Protein AF-A0A451CUL8-F1 (afdb_monomer)

Sequence (70 aa):
MKTYEFTVILSDPDIDEPTADAVYAKCADSSIGRSHGTVYVAFDRESTSLDVALHSAIDDVPSWNHAAAR

Radius of gyration: 12.04 Å; Cα contacts (8 Å, |Δi|>4): 87; chains: 1; bounding box: 27×26×31 Å

Secondary structure (DSSP, 8-state):
-EEEEEEEEES-----HHHHHHHHHH-TTEEEEEETTEEEEEEEEEESSHHHHHHHHHHT-TT-TTSS--

pLDDT: mean 81.69, std 16.64, range [31.62, 96.94]

Structure (mmCIF, N/CA/C/O backbone):
data_AF-A0A451CUL8-F1
#
_entry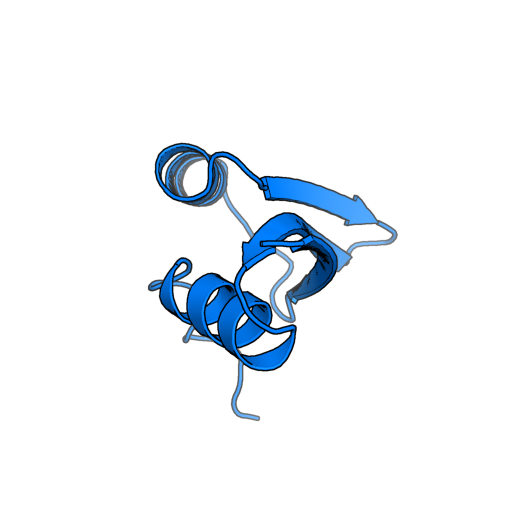.id   AF-A0A451CUL8-F1
#
loop_
_atom_site.group_PDB
_atom_site.id
_atom_site.type_symbol
_atom_site.label_atom_id
_atom_site.label_alt_id
_atom_site.label_comp_id
_atom_site.label_asym_id
_atom_site.label_entity_id
_atom_site.label_seq_id
_atom_site.pdbx_PDB_ins_code
_atom_site.Cartn_x
_atom_site.Cartn_y
_atom_site.Cartn_z
_atom_site.occupancy
_atom_site.B_iso_or_equiv
_atom_site.auth_seq_id
_atom_site.auth_comp_id
_atom_site.auth_asym_id
_atom_site.auth_atom_id
_atom_site.pdbx_PDB_model_num
ATOM 1 N N . MET A 1 1 ? -10.045 2.135 17.477 1.00 77.50 1 MET A N 1
ATOM 2 C CA . MET A 1 1 ? -9.687 1.198 16.392 1.00 77.50 1 MET A CA 1
ATOM 3 C C . MET A 1 1 ? -8.393 0.494 16.780 1.00 77.50 1 MET A C 1
ATOM 5 O O . MET A 1 1 ? -7.933 0.705 17.901 1.00 77.50 1 MET A O 1
ATOM 9 N N . LYS A 1 2 ? -7.869 -0.398 15.940 1.00 93.25 2 LYS A N 1
ATOM 10 C CA . LYS A 1 2 ? -6.549 -1.017 16.127 1.00 93.25 2 LYS A CA 1
ATOM 11 C C . LYS A 1 2 ? -5.706 -0.762 14.886 1.00 93.25 2 LYS A C 1
ATOM 13 O O . LYS A 1 2 ? -6.264 -0.688 13.793 1.00 93.25 2 LYS A O 1
ATOM 18 N N . THR A 1 3 ? -4.398 -0.674 15.068 1.00 96.75 3 THR A N 1
ATOM 19 C CA . THR A 1 3 ? -3.444 -0.711 13.961 1.00 96.75 3 THR A CA 1
ATOM 20 C C . THR A 1 3 ? -3.215 -2.161 13.560 1.00 96.75 3 THR A C 1
ATOM 22 O O . THR A 1 3 ? -3.006 -3.019 14.422 1.00 96.75 3 THR A O 1
ATOM 25 N N . TYR A 1 4 ? -3.310 -2.433 12.264 1.00 96.94 4 TYR A N 1
ATOM 26 C CA . TYR A 1 4 ? -3.002 -3.718 11.659 1.00 96.94 4 TYR A CA 1
ATOM 27 C C . TYR A 1 4 ? -1.760 -3.556 10.795 1.00 96.94 4 TYR A C 1
ATOM 29 O O . TYR A 1 4 ? -1.766 -2.776 9.846 1.00 96.94 4 TYR A O 1
ATOM 37 N N . GLU A 1 5 ? -0.726 -4.317 11.132 1.00 96.62 5 GLU A N 1
ATOM 38 C CA . GLU A 1 5 ? 0.531 -4.360 10.391 1.00 96.62 5 GLU A CA 1
ATOM 39 C C . GLU A 1 5 ? 0.476 -5.517 9.391 1.00 96.62 5 GLU A C 1
ATOM 41 O O . GLU A 1 5 ? 0.235 -6.669 9.771 1.00 96.62 5 GLU A O 1
ATOM 46 N N . PHE A 1 6 ? 0.655 -5.226 8.105 1.00 95.12 6 PHE A N 1
ATOM 47 C CA . PHE A 1 6 ? 0.680 -6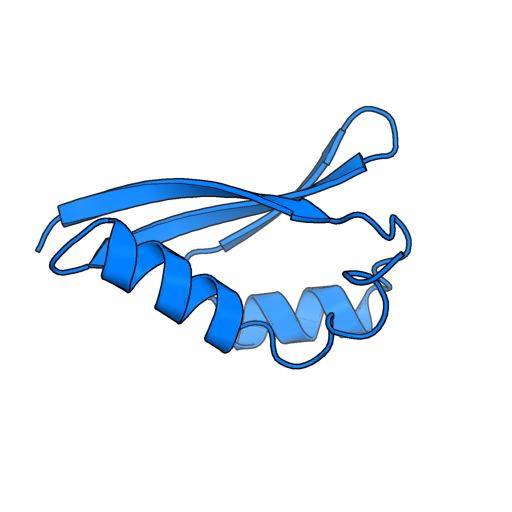.250 7.058 1.00 95.12 6 PHE A CA 1
ATOM 48 C C . PHE A 1 6 ? 1.476 -5.799 5.836 1.00 95.12 6 PHE A C 1
ATOM 50 O O . PHE A 1 6 ? 1.867 -4.643 5.696 1.00 95.12 6 PHE A O 1
ATOM 57 N N . THR A 1 7 ? 1.733 -6.739 4.929 1.00 92.69 7 THR A N 1
ATOM 58 C CA . THR A 1 7 ? 2.484 -6.488 3.700 1.00 92.69 7 THR A CA 1
ATOM 59 C C . THR A 1 7 ? 1.725 -7.028 2.500 1.00 92.69 7 THR A C 1
ATOM 61 O O . THR A 1 7 ? 1.312 -8.188 2.492 1.00 92.69 7 THR A O 1
ATOM 64 N N . VAL A 1 8 ? 1.574 -6.196 1.473 1.00 87.81 8 VAL A N 1
ATOM 6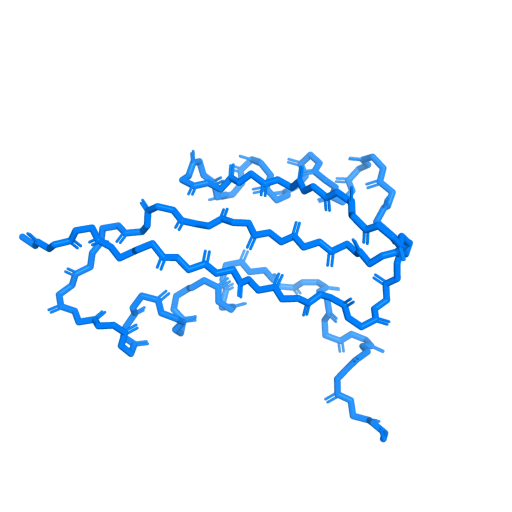5 C CA . VAL A 1 8 ? 1.062 -6.591 0.160 1.00 87.81 8 VAL A CA 1
ATOM 66 C C . VAL A 1 8 ? 2.253 -6.829 -0.762 1.00 87.81 8 VAL A C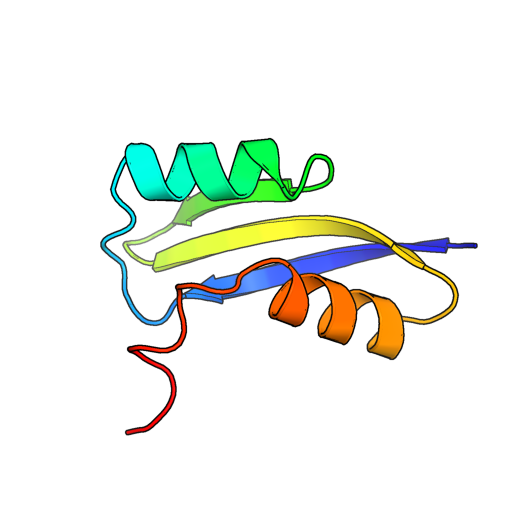 1
ATOM 68 O O . VAL A 1 8 ? 3.072 -5.937 -0.978 1.00 87.81 8 VAL A O 1
ATOM 71 N N . ILE A 1 9 ? 2.363 -8.053 -1.277 1.00 87.25 9 ILE A N 1
ATOM 72 C CA . ILE A 1 9 ? 3.414 -8.452 -2.217 1.00 87.25 9 ILE A CA 1
ATOM 73 C C . ILE A 1 9 ? 2.939 -8.203 -3.643 1.00 87.25 9 ILE A C 1
ATOM 75 O O . ILE A 1 9 ? 1.825 -8.589 -4.003 1.00 87.25 9 ILE A O 1
ATOM 79 N N . LEU A 1 10 ? 3.793 -7.591 -4.459 1.00 80.25 10 LEU A N 1
ATOM 80 C CA . LEU A 1 10 ? 3.470 -7.248 -5.838 1.00 80.25 10 LEU A CA 1
ATOM 81 C C . LEU A 1 10 ? 4.073 -8.264 -6.785 1.00 80.25 10 LEU A C 1
ATOM 83 O O . LEU A 1 10 ? 5.257 -8.588 -6.710 1.00 80.25 10 LEU A O 1
ATOM 87 N N . SER A 1 11 ? 3.220 -8.774 -7.669 1.00 72.31 11 SER A N 1
ATOM 88 C CA . SER A 1 11 ? 3.617 -9.773 -8.662 1.00 72.31 11 SER A CA 1
ATOM 89 C C . SER A 1 11 ? 4.419 -9.156 -9.810 1.00 72.31 11 SER A C 1
ATOM 91 O O . SER A 1 11 ? 5.157 -9.877 -10.477 1.00 72.31 11 SER A O 1
ATOM 93 N N . ASP A 1 12 ? 4.311 -7.838 -10.012 1.00 69.25 12 ASP A N 1
ATOM 94 C CA . ASP A 1 12 ? 5.102 -7.091 -10.988 1.00 69.25 12 ASP A CA 1
ATOM 95 C C . ASP A 1 12 ? 6.185 -6.255 -10.272 1.00 69.25 12 ASP A C 1
ATOM 97 O O . ASP A 1 12 ? 5.852 -5.416 -9.428 1.00 69.25 12 ASP A O 1
ATOM 101 N N . PRO A 1 13 ? 7.480 -6.515 -10.528 1.00 61.44 13 PRO A N 1
ATOM 102 C CA . PRO A 1 13 ? 8.579 -5.852 -9.836 1.00 61.44 13 PRO A CA 1
ATOM 103 C C . PRO A 1 13 ? 8.900 -4.443 -10.358 1.00 61.44 13 PRO A C 1
ATOM 105 O O . PRO A 1 13 ? 9.735 -3.776 -9.739 1.00 61.44 13 PRO A O 1
ATOM 108 N N . ASP A 1 14 ? 8.295 -3.990 -11.460 1.00 66.69 14 ASP A N 1
ATOM 109 C CA . ASP A 1 14 ? 8.558 -2.663 -12.023 1.00 66.69 14 ASP A CA 1
ATOM 110 C C . ASP A 1 14 ? 7.546 -1.631 -11.502 1.00 66.69 14 ASP A C 1
ATOM 112 O O . ASP A 1 14 ? 6.604 -1.226 -12.179 1.00 66.69 14 ASP A O 1
ATOM 116 N N . ILE A 1 15 ? 7.772 -1.174 -10.266 1.00 73.81 15 ILE A N 1
ATOM 117 C CA . ILE A 1 15 ? 7.244 0.115 -9.805 1.00 73.81 15 ILE A CA 1
ATOM 118 C C . ILE A 1 15 ? 8.241 1.196 -10.206 1.00 73.81 15 ILE A C 1
ATOM 120 O O . ILE A 1 15 ? 9.363 1.237 -9.695 1.00 73.81 15 ILE A O 1
ATOM 124 N N . ASP A 1 16 ? 7.823 2.076 -11.111 1.00 79.50 16 ASP A N 1
ATOM 125 C CA . ASP A 1 16 ? 8.556 3.299 -11.405 1.00 79.50 16 ASP A CA 1
ATOM 126 C C . ASP A 1 16 ? 8.349 4.357 -10.305 1.00 79.50 16 ASP A C 1
ATOM 128 O O . ASP A 1 16 ? 7.433 4.287 -9.482 1.00 79.50 16 ASP A O 1
ATOM 132 N N . GLU A 1 17 ? 9.243 5.342 -10.267 1.00 79.69 17 GLU A N 1
ATOM 133 C CA . GLU A 1 17 ? 9.219 6.424 -9.276 1.00 79.69 17 GLU A CA 1
ATOM 134 C C . GLU A 1 17 ? 7.876 7.193 -9.251 1.00 79.69 17 GLU A C 1
ATOM 136 O O . GLU A 1 17 ? 7.336 7.376 -8.161 1.00 79.69 17 GLU A O 1
ATOM 141 N N . PRO A 1 18 ? 7.238 7.530 -10.395 1.00 82.69 18 PRO A N 1
ATOM 142 C CA . PRO A 1 18 ? 5.904 8.137 -10.396 1.00 82.69 18 PRO A CA 1
ATOM 143 C C . PRO A 1 18 ? 4.821 7.276 -9.733 1.00 82.69 18 PRO A C 1
ATOM 145 O O . PRO A 1 18 ? 3.938 7.806 -9.054 1.00 82.69 18 PRO A O 1
ATOM 148 N N . THR A 1 19 ? 4.864 5.953 -9.914 1.00 78.88 19 THR A N 1
ATOM 149 C CA . THR A 1 19 ? 3.918 5.037 -9.262 1.00 78.88 19 THR A CA 1
ATOM 150 C C . THR A 1 19 ? 4.176 4.959 -7.761 1.00 78.88 19 THR A C 1
ATOM 152 O O . THR A 1 19 ? 3.223 4.950 -6.980 1.00 78.88 19 THR A O 1
ATOM 155 N N . ALA A 1 20 ? 5.444 4.945 -7.343 1.00 81.62 20 ALA A N 1
ATOM 156 C CA . ALA A 1 20 ? 5.806 4.992 -5.931 1.00 81.62 20 ALA A CA 1
ATOM 157 C C . ALA A 1 20 ? 5.303 6.283 -5.262 1.00 81.62 20 ALA A C 1
ATOM 159 O O . ALA A 1 20 ? 4.662 6.222 -4.211 1.00 81.62 20 ALA A O 1
ATOM 160 N N . ASP A 1 21 ? 5.507 7.433 -5.903 1.00 84.56 21 ASP A N 1
ATOM 161 C CA . ASP A 1 21 ? 5.031 8.731 -5.416 1.00 84.56 21 ASP A CA 1
ATOM 162 C C . ASP A 1 21 ? 3.503 8.791 -5.323 1.00 84.56 21 ASP A C 1
ATOM 164 O O . ASP A 1 21 ? 2.959 9.316 -4.350 1.00 84.56 21 ASP A O 1
ATOM 168 N N . ALA A 1 22 ? 2.786 8.216 -6.293 1.00 83.06 22 ALA A N 1
ATOM 169 C CA . ALA A 1 22 ? 1.326 8.150 -6.259 1.00 83.06 22 ALA A CA 1
ATOM 170 C C . ALA A 1 22 ? 0.807 7.319 -5.073 1.00 83.06 22 ALA A C 1
ATOM 172 O O . ALA A 1 22 ? -0.192 7.687 -4.447 1.00 83.06 22 ALA A O 1
ATOM 173 N N . VAL A 1 23 ? 1.491 6.222 -4.738 1.00 81.50 23 VAL A N 1
ATOM 174 C CA . VAL A 1 23 ? 1.171 5.398 -3.566 1.00 81.50 23 VAL A CA 1
ATOM 175 C C . VAL A 1 23 ? 1.458 6.166 -2.285 1.00 81.50 23 VAL A C 1
ATOM 177 O O . VAL A 1 23 ? 0.577 6.235 -1.435 1.00 81.50 23 VAL A O 1
ATOM 180 N N . TYR A 1 24 ? 2.616 6.818 -2.163 1.00 86.19 24 TYR A N 1
ATOM 181 C CA . TYR A 1 24 ? 2.931 7.633 -0.985 1.00 86.19 24 TYR A CA 1
ATOM 182 C C . TYR A 1 24 ? 1.982 8.825 -0.807 1.00 86.19 24 TYR A C 1
ATOM 184 O O . TYR A 1 24 ? 1.622 9.163 0.319 1.00 86.19 24 TYR A O 1
ATOM 192 N N . ALA A 1 25 ? 1.526 9.439 -1.900 1.00 86.50 25 ALA A N 1
ATOM 193 C CA . ALA A 1 25 ? 0.560 10.534 -1.853 1.00 86.50 25 ALA A CA 1
ATOM 194 C C . ALA A 1 25 ? -0.828 10.084 -1.369 1.00 86.50 25 ALA A C 1
ATOM 196 O O . ALA A 1 25 ? -1.566 10.887 -0.794 1.00 86.50 25 ALA A O 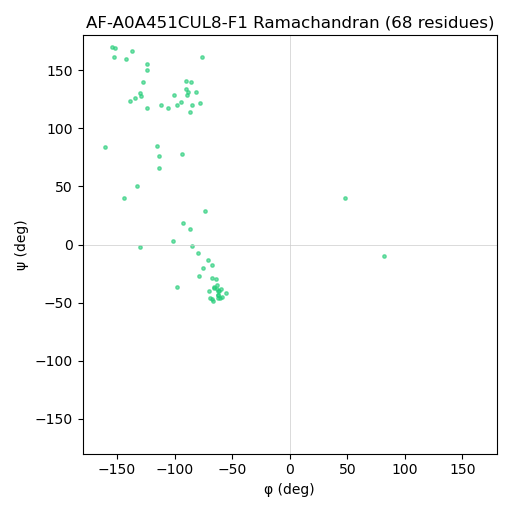1
ATOM 197 N N . LYS A 1 26 ? -1.198 8.821 -1.610 1.00 86.31 26 LYS A N 1
ATOM 198 C CA . LYS A 1 26 ? -2.517 8.281 -1.260 1.00 86.31 26 LYS A CA 1
ATOM 199 C C . LYS A 1 26 ? -2.526 7.505 0.060 1.00 86.31 26 LYS A C 1
ATOM 201 O O . LYS A 1 26 ? -3.489 7.604 0.812 1.00 86.31 26 LYS A O 1
ATOM 206 N N . CYS A 1 27 ? -1.459 6.769 0.349 1.00 89.88 27 CYS A N 1
ATOM 207 C CA . CYS A 1 27 ? -1.313 5.896 1.508 1.00 89.88 27 CYS A CA 1
ATOM 208 C C . CYS A 1 27 ? -0.199 6.416 2.423 1.00 89.88 27 CYS A C 1
ATOM 210 O O . CYS A 1 27 ? 0.947 5.969 2.350 1.00 89.88 27 CYS A O 1
ATOM 212 N N . ALA A 1 28 ? -0.533 7.359 3.305 1.00 90.31 28 ALA A N 1
ATOM 213 C CA . ALA A 1 28 ? 0.427 7.920 4.261 1.00 90.31 28 ALA A CA 1
ATOM 214 C C . ALA A 1 28 ? 0.895 6.907 5.326 1.00 90.31 28 ALA A C 1
ATOM 216 O O . ALA A 1 28 ? 1.910 7.118 5.981 1.00 90.31 28 ALA A O 1
ATOM 217 N N . ASP A 1 29 ? 0.152 5.816 5.497 1.00 93.69 29 ASP A N 1
ATOM 218 C CA . ASP A 1 29 ? 0.421 4.715 6.421 1.00 93.69 29 ASP A CA 1
ATOM 219 C C . ASP A 1 29 ? 1.214 3.573 5.767 1.00 93.69 29 ASP A C 1
ATOM 221 O O . ASP A 1 29 ? 1.170 2.439 6.242 1.00 93.69 29 ASP A O 1
ATOM 225 N N . SER A 1 30 ? 1.878 3.847 4.640 1.00 92.62 30 SER A N 1
ATOM 226 C CA . SER A 1 30 ? 2.528 2.826 3.826 1.00 92.62 30 SER A CA 1
ATOM 227 C C . SER A 1 30 ? 4.012 3.079 3.595 1.00 92.62 30 SER A C 1
ATOM 229 O O . SER A 1 30 ? 4.504 4.206 3.657 1.00 92.62 30 SER A O 1
ATOM 231 N N . SER A 1 31 ? 4.743 2.001 3.326 1.00 92.12 31 SER A N 1
ATOM 232 C CA . SER A 1 31 ? 6.156 2.021 2.949 1.00 92.12 31 SER A CA 1
ATOM 233 C C . SER A 1 31 ? 6.418 1.022 1.832 1.00 92.12 31 SER A C 1
ATOM 235 O O . SER A 1 31 ? 6.149 -0.171 1.980 1.00 92.12 31 SER A O 1
ATOM 237 N N . ILE A 1 32 ? 6.966 1.503 0.717 1.00 89.69 32 ILE A N 1
ATOM 238 C CA . ILE A 1 32 ? 7.356 0.664 -0.418 1.00 89.69 32 ILE A CA 1
ATOM 239 C C . ILE A 1 32 ? 8.784 0.181 -0.206 1.00 89.69 32 ILE A C 1
ATOM 241 O O . ILE A 1 32 ? 9.691 0.972 0.056 1.00 89.69 32 ILE A O 1
ATOM 245 N N . GLY A 1 33 ? 8.997 -1.119 -0.368 1.00 88.62 33 GLY A N 1
ATOM 246 C CA . GLY A 1 33 ? 10.318 -1.720 -0.303 1.00 88.62 33 GLY A CA 1
ATOM 247 C C . GLY A 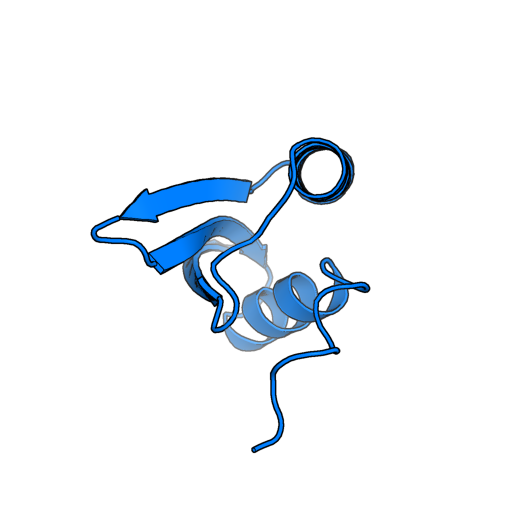1 33 ? 10.538 -2.746 -1.403 1.00 88.62 33 GLY A C 1
ATOM 248 O O . GLY A 1 33 ? 9.614 -3.210 -2.071 1.00 88.62 33 GLY A O 1
ATOM 249 N N . ARG A 1 34 ? 11.805 -3.120 -1.582 1.00 87.62 34 ARG A N 1
ATOM 250 C CA . ARG A 1 34 ? 12.211 -4.196 -2.484 1.00 87.62 34 ARG A CA 1
ATOM 251 C C . ARG A 1 34 ? 13.117 -5.160 -1.739 1.00 87.62 34 ARG A C 1
ATOM 253 O O . ARG A 1 34 ? 14.105 -4.747 -1.139 1.00 87.62 34 ARG A O 1
ATOM 260 N N . SER A 1 35 ? 12.788 -6.444 -1.782 1.00 84.50 35 SER A N 1
ATOM 261 C CA . SER A 1 35 ? 13.581 -7.508 -1.165 1.00 84.50 35 SER A CA 1
ATOM 262 C C . SER A 1 35 ? 13.721 -8.668 -2.139 1.00 84.50 35 SER A C 1
ATOM 264 O O . SER A 1 35 ? 12.729 -9.142 -2.685 1.00 84.50 35 SER A O 1
ATOM 266 N N . HIS A 1 36 ? 14.958 -9.098 -2.407 1.00 86.00 36 HIS A N 1
ATOM 267 C CA . HIS A 1 36 ? 15.256 -10.198 -3.338 1.00 86.00 36 HIS A CA 1
ATOM 268 C C . HIS A 1 36 ? 14.535 -10.087 -4.699 1.00 86.00 36 HIS A C 1
ATOM 270 O O . HIS A 1 36 ? 14.045 -11.071 -5.242 1.00 86.00 36 HIS A O 1
ATOM 276 N N . GLY A 1 37 ? 14.440 -8.871 -5.248 1.00 81.06 37 GLY A N 1
ATOM 277 C CA . GLY A 1 37 ? 13.769 -8.613 -6.526 1.00 81.06 37 GLY A CA 1
ATOM 278 C C . GLY A 1 37 ? 12.244 -8.486 -6.447 1.00 81.06 37 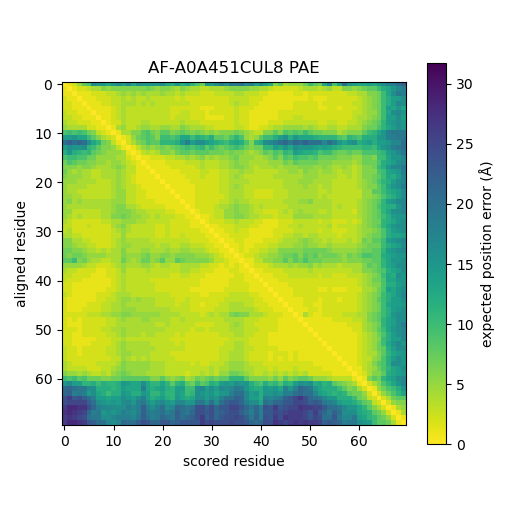GLY A C 1
ATOM 279 O O . GLY A 1 37 ? 11.659 -8.005 -7.409 1.00 81.06 37 GLY A O 1
ATOM 280 N N . THR A 1 38 ? 11.630 -8.813 -5.309 1.00 83.69 38 THR A N 1
ATOM 281 C CA . THR A 1 38 ? 10.190 -8.672 -5.052 1.00 83.69 38 THR A CA 1
ATOM 282 C C . THR A 1 38 ? 9.889 -7.291 -4.486 1.00 83.69 38 THR A C 1
ATOM 284 O O . THR A 1 38 ? 10.524 -6.874 -3.512 1.00 83.69 38 THR A O 1
ATOM 287 N N . VAL A 1 39 ? 8.933 -6.585 -5.086 1.00 86.94 39 VAL A N 1
ATOM 288 C CA . VAL A 1 39 ? 8.433 -5.308 -4.568 1.00 86.94 39 VAL A CA 1
ATOM 289 C C . VAL A 1 39 ? 7.260 -5.574 -3.635 1.00 86.94 39 VAL A C 1
ATOM 291 O O . VAL A 1 39 ? 6.443 -6.467 -3.868 1.00 86.94 39 VAL A O 1
ATOM 294 N N . TYR A 1 40 ? 7.205 -4.822 -2.546 1.00 88.19 40 TYR A N 1
ATOM 295 C CA . TYR A 1 40 ? 6.150 -4.932 -1.558 1.00 88.19 40 TYR A CA 1
ATOM 296 C C . TYR A 1 40 ? 5.769 -3.566 -1.015 1.00 88.19 40 TYR A C 1
ATOM 298 O O . TYR A 1 40 ? 6.569 -2.628 -1.048 1.00 88.19 40 TYR A O 1
ATOM 306 N N . VAL A 1 41 ? 4.567 -3.493 -0.451 1.00 89.25 41 VAL A N 1
ATOM 307 C CA . VAL A 1 41 ? 4.120 -2.346 0.335 1.00 89.25 41 VAL A CA 1
ATOM 308 C C . VAL A 1 41 ? 3.698 -2.815 1.713 1.00 89.25 41 VAL A C 1
ATOM 310 O O . VAL A 1 41 ? 2.807 -3.653 1.858 1.00 89.25 41 VAL A O 1
ATOM 313 N N . ALA A 1 42 ? 4.408 -2.316 2.717 1.00 93.62 42 ALA A N 1
ATOM 314 C CA . ALA A 1 42 ? 4.089 -2.503 4.120 1.00 93.62 42 ALA A CA 1
ATOM 315 C C . ALA A 1 42 ? 3.093 -1.426 4.555 1.00 93.62 42 ALA A C 1
ATOM 317 O O . ALA A 1 42 ? 3.228 -0.278 4.135 1.00 93.62 42 ALA A O 1
ATOM 318 N N . PHE A 1 43 ? 2.116 -1.806 5.372 1.00 95.12 43 PHE A N 1
ATOM 319 C CA . PHE A 1 43 ? 1.073 -0.924 5.882 1.00 95.12 43 PHE A CA 1
ATOM 320 C C . PHE A 1 43 ? 0.978 -1.006 7.400 1.00 95.12 43 PHE A C 1
ATOM 322 O O . PHE A 1 43 ? 0.970 -2.110 7.949 1.00 95.12 43 PHE A O 1
ATOM 329 N N . ASP A 1 44 ? 0.784 0.155 8.024 1.00 96.25 44 ASP A N 1
ATOM 330 C CA . ASP A 1 44 ? 0.450 0.335 9.438 1.00 96.25 44 ASP A CA 1
ATOM 331 C C . ASP A 1 44 ? -0.974 0.918 9.554 1.00 96.25 44 ASP A C 1
ATOM 333 O O . ASP A 1 44 ? -1.196 2.062 9.961 1.00 96.25 44 ASP A O 1
ATOM 337 N N . ARG A 1 45 ? -1.974 0.125 9.148 1.00 94.75 45 ARG A N 1
ATOM 338 C CA . ARG A 1 45 ? -3.348 0.583 8.869 1.00 94.75 45 ARG A CA 1
ATOM 339 C C . ARG A 1 45 ? -4.215 0.639 10.122 1.00 94.75 45 ARG A C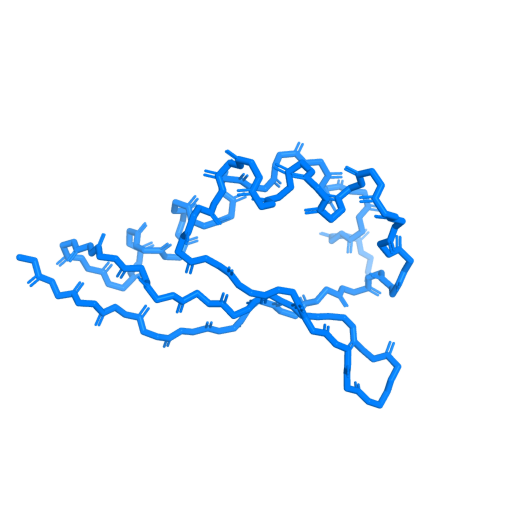 1
ATOM 341 O O . ARG A 1 45 ? -4.513 -0.398 10.722 1.00 94.75 45 ARG A O 1
ATOM 348 N N . GLU A 1 46 ? -4.735 1.810 10.481 1.00 96.62 46 GLU A N 1
ATOM 349 C CA . GLU A 1 46 ? -5.751 1.915 11.537 1.00 96.62 46 GLU A CA 1
ATOM 350 C C . GLU A 1 46 ? -7.139 1.510 11.010 1.00 96.62 46 GLU A C 1
ATOM 352 O O . GLU A 1 46 ? -7.658 2.094 10.061 1.00 96.62 46 GLU A O 1
ATOM 357 N N . SER A 1 47 ? -7.772 0.504 11.624 1.00 96.25 47 SER A N 1
ATOM 358 C CA . SER A 1 47 ? -9.077 -0.001 11.174 1.00 96.25 47 SER A CA 1
ATOM 359 C C . SER A 1 47 ? -9.919 -0.617 12.299 1.00 96.25 47 SER A C 1
ATOM 361 O O . SER A 1 47 ? -9.467 -0.855 13.426 1.00 96.25 47 SER A O 1
ATOM 363 N N . THR A 1 48 ? -11.191 -0.880 12.003 1.00 96.44 48 THR A N 1
ATOM 364 C CA . THR A 1 48 ? -12.127 -1.589 12.889 1.00 96.44 48 THR A CA 1
ATOM 365 C C . THR A 1 48 ? -11.918 -3.105 12.863 1.00 96.44 48 THR A C 1
ATOM 367 O O . THR A 1 48 ? -12.173 -3.765 13.869 1.00 96.44 48 THR A O 1
ATOM 370 N N . SER A 1 49 ? -11.403 -3.653 11.759 1.00 96.69 49 SER A N 1
ATOM 371 C CA . SER A 1 49 ? -11.086 -5.077 11.577 1.00 96.69 49 SER A CA 1
ATOM 372 C C . SER A 1 49 ? -9.954 -5.270 10.563 1.00 96.69 49 SER A C 1
ATOM 374 O O . SER A 1 49 ? -9.681 -4.371 9.763 1.00 96.69 49 SER A O 1
ATOM 376 N N . LEU A 1 50 ? -9.320 -6.446 10.587 1.00 93.19 50 LEU A N 1
ATOM 377 C CA . LEU A 1 50 ? -8.279 -6.809 9.625 1.00 93.19 50 LEU A CA 1
ATOM 378 C C . LEU A 1 50 ? -8.830 -6.849 8.193 1.00 93.19 50 LEU A C 1
ATOM 380 O O . LEU A 1 50 ? -8.210 -6.294 7.295 1.00 93.19 50 LEU A O 1
ATOM 384 N N . ASP A 1 51 ? -10.011 -7.431 7.980 1.00 96.00 51 ASP A N 1
ATOM 385 C CA . ASP A 1 51 ? -10.637 -7.504 6.654 1.00 96.00 51 ASP A CA 1
ATOM 386 C C . ASP A 1 51 ? -10.861 -6.109 6.056 1.00 96.00 51 ASP A C 1
ATOM 388 O O . ASP A 1 51 ? -10.505 -5.852 4.908 1.00 96.00 51 ASP A O 1
ATOM 392 N N . VAL A 1 52 ? -11.372 -5.165 6.855 1.00 95.50 52 VAL A N 1
ATOM 393 C CA . VAL A 1 52 ? -11.556 -3.770 6.416 1.00 95.50 52 VAL A CA 1
ATOM 394 C C . VAL A 1 52 ? -10.208 -3.091 6.141 1.00 95.50 52 VAL A C 1
ATOM 396 O O . VAL A 1 52 ? -10.091 -2.317 5.191 1.00 95.50 52 VAL A O 1
ATOM 399 N N . ALA A 1 53 ? -9.175 -3.388 6.937 1.00 94.81 53 ALA A N 1
ATOM 400 C CA . ALA A 1 53 ? -7.824 -2.878 6.702 1.00 94.81 53 ALA A CA 1
ATOM 401 C C . ALA A 1 53 ? -7.256 -3.366 5.354 1.00 94.81 53 ALA A C 1
ATOM 403 O O . ALA A 1 53 ? -6.763 -2.559 4.572 1.00 94.81 53 ALA A O 1
ATOM 404 N N . LEU A 1 54 ? -7.397 -4.658 5.050 1.00 92.69 54 LEU A N 1
ATOM 405 C CA . LEU A 1 54 ? -6.928 -5.257 3.798 1.00 92.69 54 LEU A CA 1
ATOM 406 C C . LEU A 1 54 ? -7.697 -4.732 2.583 1.00 92.69 54 LEU A C 1
ATOM 408 O O . LEU A 1 54 ? -7.081 -4.318 1.604 1.00 92.69 54 LEU A O 1
ATOM 412 N N . HIS A 1 55 ? -9.030 -4.714 2.646 1.00 92.31 55 HIS A N 1
ATOM 413 C CA . HIS A 1 55 ? -9.852 -4.227 1.537 1.00 92.31 55 HIS A CA 1
ATOM 414 C C . HIS A 1 55 ? -9.595 -2.749 1.245 1.00 92.31 55 HIS A C 1
ATOM 416 O O . HIS A 1 55 ? -9.401 -2.398 0.085 1.00 92.31 55 HIS A O 1
ATOM 422 N N . SER A 1 56 ? -9.496 -1.904 2.280 1.00 91.38 56 SER A N 1
ATOM 423 C CA . SER A 1 56 ? -9.129 -0.497 2.072 1.00 91.38 56 SER A CA 1
ATOM 424 C C . SER A 1 56 ? -7.741 -0.353 1.447 1.00 91.38 56 SER A C 1
ATOM 426 O O . SER A 1 56 ? -7.584 0.456 0.546 1.00 91.38 56 SER A O 1
ATOM 428 N N . ALA A 1 57 ? -6.752 -1.162 1.846 1.00 89.94 57 ALA A N 1
ATOM 429 C CA . ALA A 1 57 ? -5.406 -1.081 1.274 1.00 89.94 57 ALA A CA 1
ATOM 430 C C . ALA A 1 57 ? -5.373 -1.471 -0.202 1.00 89.94 57 ALA A C 1
ATOM 432 O O . ALA A 1 57 ? -4.655 -0.854 -0.980 1.00 89.94 57 ALA A O 1
ATOM 433 N N . ILE A 1 58 ? -6.174 -2.457 -0.601 1.00 86.50 58 ILE A N 1
ATOM 434 C CA . ILE A 1 58 ? -6.303 -2.861 -2.003 1.00 86.50 58 ILE A CA 1
ATOM 435 C C . ILE A 1 58 ? -7.018 -1.770 -2.815 1.00 86.50 58 ILE A C 1
ATOM 437 O O . ILE A 1 58 ? -6.532 -1.389 -3.880 1.00 86.50 58 ILE A O 1
ATOM 441 N N . ASP A 1 59 ? -8.124 -1.223 -2.303 1.00 86.69 59 ASP A N 1
ATOM 442 C CA . ASP A 1 59 ? -8.865 -0.125 -2.946 1.00 86.69 59 ASP A CA 1
ATOM 443 C C . ASP A 1 59 ? -8.030 1.162 -3.034 1.00 86.69 59 ASP A C 1
ATOM 445 O O . ASP A 1 59 ? -8.171 1.980 -3.956 1.00 86.69 59 ASP A O 1
ATOM 449 N N . ASP A 1 60 ? -7.121 1.350 -2.079 1.00 82.56 60 ASP A N 1
ATOM 450 C CA . ASP A 1 60 ? -6.217 2.481 -2.054 1.00 82.56 60 ASP A CA 1
ATOM 451 C C . ASP A 1 60 ? -5.146 2.414 -3.136 1.00 82.56 60 ASP A C 1
ATOM 453 O O . ASP A 1 60 ? -4.570 3.455 -3.441 1.00 82.56 60 ASP A O 1
ATOM 457 N N . VAL A 1 61 ? -4.953 1.273 -3.798 1.00 73.69 61 VAL A N 1
ATOM 458 C CA . VAL A 1 61 ? -3.956 1.099 -4.855 1.00 73.69 61 VAL A CA 1
ATOM 459 C C . VAL A 1 61 ? -4.624 0.861 -6.223 1.00 73.69 61 VAL A C 1
ATOM 461 O O . VAL A 1 61 ? -4.644 -0.259 -6.737 1.00 73.69 61 VAL A O 1
ATOM 464 N N . PRO A 1 62 ? -5.177 1.899 -6.889 1.00 56.12 62 PRO A N 1
ATOM 465 C CA . PRO A 1 62 ? -6.142 1.726 -7.976 1.00 56.12 62 PRO A CA 1
ATOM 466 C C . PRO A 1 62 ? -5.501 1.536 -9.356 1.00 56.12 62 PRO A C 1
ATOM 468 O O . PRO A 1 62 ? -6.194 1.638 -10.364 1.00 56.12 62 PRO A O 1
ATOM 471 N N . SER A 1 63 ? -4.195 1.281 -9.444 1.00 52.41 63 SER A N 1
ATOM 472 C CA . SER A 1 63 ? -3.476 1.174 -10.724 1.00 52.41 63 SER A CA 1
ATOM 473 C C . SER A 1 63 ? -2.604 -0.074 -10.873 1.00 52.41 63 SER A C 1
ATOM 475 O O . SER A 1 63 ? -2.065 -0.295 -11.953 1.00 52.41 63 SER A O 1
ATOM 477 N N . TRP A 1 64 ? -2.510 -0.950 -9.867 1.00 55.72 64 TRP A N 1
ATOM 478 C CA . TRP A 1 64 ? -1.746 -2.206 -9.991 1.00 55.72 64 TRP A CA 1
ATOM 479 C C . TRP A 1 64 ? -2.529 -3.365 -10.619 1.00 55.72 64 TRP A C 1
ATOM 481 O O . TRP A 1 64 ? -1.988 -4.452 -10.825 1.00 55.72 64 TRP A O 1
ATOM 491 N N . ASN A 1 65 ? -3.799 -3.152 -10.972 1.00 45.84 65 ASN A N 1
ATOM 492 C CA . ASN A 1 65 ? -4.692 -4.189 -11.495 1.00 45.84 65 ASN A CA 1
ATOM 493 C C . ASN A 1 65 ? -4.392 -4.631 -12.950 1.00 45.84 65 ASN A C 1
ATOM 495 O O . ASN A 1 65 ? -5.286 -5.075 -13.666 1.00 45.84 65 ASN A O 1
ATOM 499 N N . HIS A 1 66 ? -3.140 -4.541 -13.403 1.00 42.25 66 HIS A N 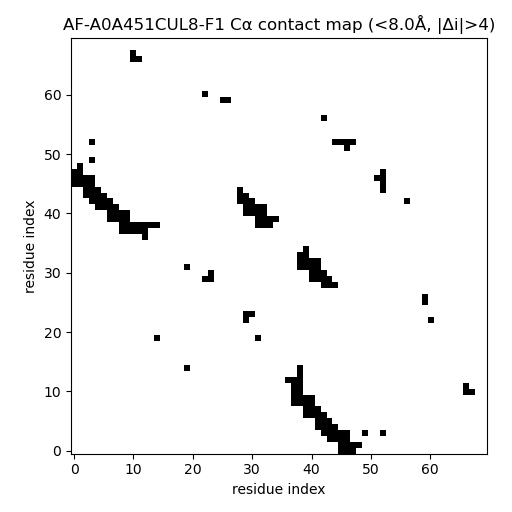1
ATOM 500 C CA . HIS A 1 66 ? -2.695 -5.167 -14.650 1.00 42.25 66 HIS A CA 1
ATOM 501 C C . HIS A 1 66 ? -1.911 -6.477 -14.450 1.00 42.25 66 HIS A C 1
ATOM 503 O O . HIS A 1 66 ? -1.526 -7.085 -15.447 1.00 42.25 66 HIS A O 1
ATOM 509 N N . ALA A 1 67 ? -1.740 -6.977 -13.216 1.00 40.44 67 ALA A N 1
ATOM 510 C CA . ALA A 1 67 ? -0.964 -8.202 -12.971 1.00 40.44 67 ALA A CA 1
ATOM 511 C C . ALA A 1 67 ? -1.482 -9.118 -11.837 1.00 40.44 67 ALA A C 1
ATOM 513 O O . ALA A 1 67 ? -0.689 -9.703 -11.105 1.00 40.44 67 ALA A O 1
ATOM 514 N N . ALA A 1 68 ? -2.800 -9.299 -11.693 1.00 37.59 68 ALA A N 1
ATOM 515 C CA . ALA A 1 68 ? -3.364 -10.316 -10.791 1.00 37.59 68 ALA A CA 1
ATOM 516 C C . ALA A 1 68 ? -4.473 -11.151 -11.460 1.00 37.59 68 ALA A C 1
ATOM 518 O O . ALA A 1 68 ? -5.568 -11.300 -10.930 1.00 37.59 68 ALA A O 1
ATOM 519 N N . ALA A 1 69 ? -4.198 -11.683 -12.654 1.00 31.62 69 ALA A N 1
ATOM 520 C CA . ALA A 1 69 ? -4.963 -12.783 -13.245 1.00 31.62 69 ALA A CA 1
ATOM 521 C C . ALA A 1 69 ? -4.142 -13.476 -14.344 1.00 31.62 69 ALA A C 1
ATOM 523 O O . ALA A 1 69 ? -4.295 -13.168 -15.528 1.00 31.62 69 ALA A O 1
ATOM 524 N N . ARG A 1 70 ? -3.268 -14.409 -13.957 1.00 33.16 70 ARG A N 1
ATOM 525 C CA . ARG A 1 70 ? -2.870 -15.543 -14.799 1.00 33.16 70 ARG A CA 1
ATOM 526 C C . ARG A 1 70 ? -2.323 -16.685 -13.963 1.00 33.16 70 ARG A C 1
ATOM 528 O O . ARG A 1 70 ? -1.467 -16.408 -13.101 1.00 33.16 70 ARG A O 1
#

Solvent-accessible surface area (backbone atoms only — not comparable to full-atom values): 4337 Å² total; per-residue (Å²): 121,46,74,45,77,51,71,50,77,43,84,63,60,84,73,50,69,72,57,52,50,53,46,51,74,68,38,81,50,50,47,80,48,74,56,97,77,40,28,32,37,38,34,58,36,76,26,93,43,68,68,60,36,53,51,50,54,54,68,66,50,86,76,67,85,84,62,85,85,133

Foldseek 3Di:
DAWDKDKDWAPDLDDDPVLVVLLCVQAVQWDWDDDPSIIMIIGRFDDPDPVVRVVVSVVSNPPSVPPDDD

Nearest PDB structures (foldseek):
  2vg7-assembly1_B  TM=5.263E-01  e=6.189E-01  Human immunodeficiency virus 1
  4kse-assembly1_B  TM=5.289E-01  e=9.081E-01  HIV-1 M:B_HXB2R
  8vbf-assembly1_B  TM=5.622E-01  e=1.173E+00  Human immunodeficiency virus 1
  7z2h-assembly1_A  TM=4.954E-01  e=1.173E+00  Human immunodeficiency virus type 1 BH10
  7roq-assembly1_A  TM=4.521E-01  e=1.100E+00  Homo sapiens

Mean predicted aligned error: 6.07 Å